Protein AF-A0A6G4MKU7-F1 (afdb_monomer)

Solvent-accessible surface area (backbone atoms only — not comparable to full-atom values): 8046 Å² total; per-residue (Å²): 135,64,66,89,31,25,26,94,91,42,68,60,29,48,22,78,92,29,46,67,59,50,48,53,51,50,34,58,78,44,75,43,30,14,76,50,74,70,42,72,52,82,52,69,36,83,38,55,42,89,87,77,28,29,32,65,55,55,26,27,53,58,57,49,50,40,50,54,52,47,52,56,58,47,58,76,80,42,58,77,88,47,44,25,64,50,38,48,40,32,73,75,63,76,32,63,72,60,41,51,53,52,47,51,53,44,23,58,69,43,76,71,66,63,57,69,73,59,46,56,48,35,47,53,33,47,23,54,57,58,65,56,64,48,85,77,67,74,46,40,24,55,76,135

Sequence (144 aa):
MFEPYAQKRNPAKLAQRSASDYRKMMIAEQDGRDFITGSPLTDPVIDHDHRTGHCRLILNRVTNAIEGDFNLILSRVAYREDFTPLLWEVYFGFHDTLYDELYNAALERRNGYLKEHHFRFILKQFAVYYAVRFDHLNHLEYYR

Structure (mmCIF, N/CA/C/O backbone):
data_AF-A0A6G4MKU7-F1
#
_entry.id   AF-A0A6G4MKU7-F1
#
loop_
_atom_site.group_PDB
_atom_site.id
_atom_site.type_symbol
_atom_site.label_atom_id
_atom_site.label_alt_id
_atom_site.label_comp_id
_atom_site.label_asym_id
_atom_site.label_entity_id
_atom_site.label_seq_id
_atom_site.pdbx_PDB_ins_code
_atom_site.Cartn_x
_atom_site.Cartn_y
_atom_site.Cartn_z
_atom_site.occupancy
_atom_site.B_iso_or_equiv
_atom_site.auth_seq_id
_atom_site.auth_comp_id
_atom_site.auth_asym_id
_atom_site.auth_atom_id
_atom_site.pdbx_PDB_model_num
ATOM 1 N N . MET A 1 1 ? 11.279 -13.416 -15.140 1.00 77.44 1 MET A N 1
ATOM 2 C CA . MET A 1 1 ? 10.195 -12.438 -15.402 1.00 77.44 1 MET A CA 1
ATOM 3 C C . MET A 1 1 ? 10.726 -11.009 -15.491 1.00 77.44 1 MET A C 1
ATOM 5 O O . MET A 1 1 ? 10.439 -10.347 -16.477 1.00 77.44 1 MET A O 1
ATOM 9 N N . PHE A 1 2 ? 11.507 -10.524 -14.516 1.00 88.75 2 PHE A N 1
ATOM 10 C CA . PHE A 1 2 ? 11.862 -9.096 -14.447 1.00 88.75 2 PHE A CA 1
ATOM 11 C C . PHE A 1 2 ? 13.132 -8.673 -15.205 1.00 88.75 2 PHE A C 1
ATOM 13 O O . PHE A 1 2 ? 13.318 -7.486 -15.460 1.00 88.75 2 PHE A O 1
ATOM 20 N N . GLU A 1 3 ? 13.977 -9.624 -15.613 1.00 89.44 3 GLU A N 1
ATOM 21 C CA . GLU A 1 3 ? 15.240 -9.381 -16.334 1.00 89.44 3 GLU A CA 1
ATOM 22 C C . GLU A 1 3 ? 15.140 -8.383 -17.507 1.00 89.44 3 GLU A C 1
ATOM 24 O O . GLU A 1 3 ? 16.025 -7.531 -17.615 1.00 89.44 3 GLU A O 1
ATOM 29 N N . PRO A 1 4 ? 14.080 -8.384 -18.350 1.00 92.94 4 PRO A N 1
ATOM 30 C CA . PRO A 1 4 ? 13.968 -7.426 -19.454 1.00 92.94 4 PRO A CA 1
ATOM 31 C C . PRO A 1 4 ? 13.891 -5.956 -19.008 1.00 92.94 4 PRO A C 1
ATOM 33 O O . PRO A 1 4 ? 14.216 -5.053 -19.781 1.00 92.94 4 PRO A O 1
ATOM 36 N N . TYR A 1 5 ? 13.468 -5.702 -17.767 1.00 94.06 5 TYR A N 1
ATOM 37 C CA . TYR A 1 5 ? 13.314 -4.358 -17.206 1.00 94.06 5 TYR A CA 1
ATOM 38 C C . TYR A 1 5 ? 14.544 -3.900 -16.412 1.00 94.06 5 TYR A C 1
ATOM 40 O O . TYR A 1 5 ? 14.631 -2.731 -16.025 1.00 94.06 5 TYR A O 1
ATOM 48 N N . ALA A 1 6 ? 15.497 -4.799 -16.177 1.00 93.44 6 ALA A N 1
ATOM 49 C CA . ALA A 1 6 ? 16.663 -4.528 -15.360 1.00 93.44 6 ALA A CA 1
ATOM 50 C C . ALA A 1 6 ? 17.712 -3.657 -16.074 1.00 93.44 6 ALA A C 1
ATOM 52 O O . ALA A 1 6 ? 17.741 -3.503 -17.302 1.00 93.44 6 ALA A O 1
ATOM 53 N N . GLN A 1 7 ? 18.625 -3.078 -15.298 1.00 92.88 7 GLN A N 1
ATOM 54 C CA . GLN A 1 7 ? 19.790 -2.389 -15.839 1.00 92.88 7 GLN A CA 1
ATOM 55 C C . GLN A 1 7 ? 20.791 -3.396 -16.409 1.00 92.88 7 GLN A C 1
ATOM 57 O O . GLN A 1 7 ? 21.141 -4.379 -15.767 1.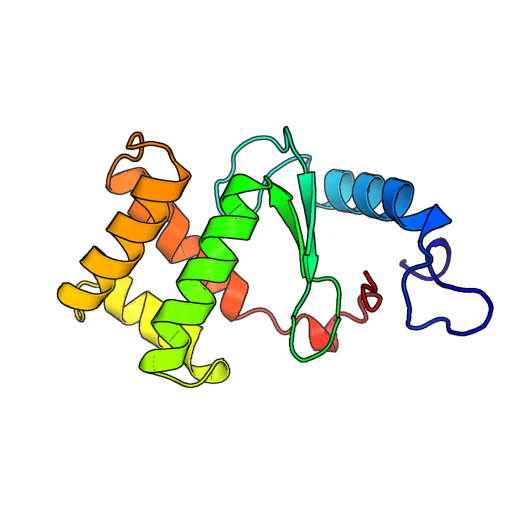00 92.88 7 GLN A O 1
ATOM 62 N N . LYS A 1 8 ? 21.374 -3.088 -17.576 1.00 89.81 8 LYS A N 1
ATOM 63 C CA . LYS A 1 8 ? 22.411 -3.940 -18.190 1.00 89.81 8 LYS A CA 1
ATOM 64 C C . LYS A 1 8 ? 23.628 -4.172 -17.285 1.00 89.81 8 LYS A C 1
ATOM 66 O O . LYS A 1 8 ? 24.242 -5.225 -17.353 1.00 89.81 8 LYS A O 1
ATOM 71 N N . ARG A 1 9 ? 24.012 -3.162 -16.494 1.00 91.69 9 ARG A N 1
ATOM 72 C CA . ARG A 1 9 ? 25.198 -3.204 -15.617 1.00 91.69 9 ARG A CA 1
ATOM 73 C C . ARG A 1 9 ? 24.903 -3.769 -14.228 1.00 91.69 9 ARG A C 1
ATOM 75 O O . ARG A 1 9 ? 25.832 -4.188 -13.553 1.00 91.69 9 ARG A O 1
ATOM 82 N N . ASN A 1 10 ? 23.643 -3.740 -13.801 1.00 90.75 10 ASN A N 1
ATOM 83 C CA . ASN A 1 10 ? 23.208 -4.287 -12.523 1.00 90.75 10 ASN A CA 1
ATOM 84 C C . ASN A 1 10 ? 21.820 -4.932 -12.696 1.00 90.75 10 ASN A C 1
ATOM 86 O O . ASN A 1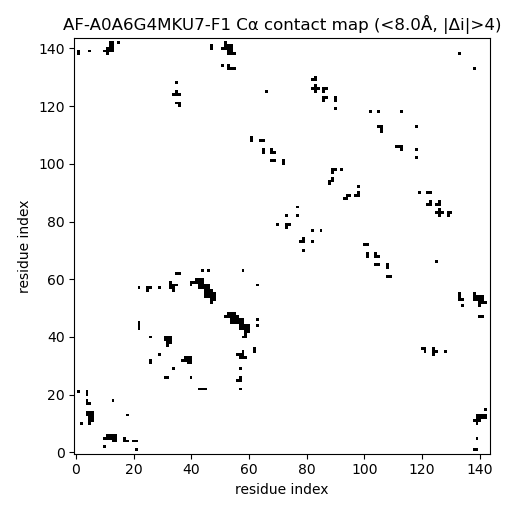 10 ? 20.808 -4.235 -12.585 1.00 90.75 10 ASN A O 1
ATOM 90 N N . PRO A 1 11 ? 21.771 -6.247 -12.969 1.00 90.44 11 PRO A N 1
ATOM 91 C CA . PRO A 1 11 ? 20.524 -6.973 -13.204 1.00 90.44 11 PRO A CA 1
ATOM 92 C C . PRO A 1 11 ? 19.553 -6.996 -12.015 1.00 90.44 11 PRO A C 1
ATOM 94 O O . PRO A 1 11 ? 18.387 -7.316 -12.211 1.00 90.44 11 PRO A O 1
ATOM 97 N N . ALA A 1 12 ? 19.999 -6.640 -10.805 1.00 89.56 12 ALA A N 1
ATOM 98 C CA . ALA A 1 12 ? 19.120 -6.520 -9.643 1.00 89.56 12 ALA A CA 1
ATOM 99 C C . ALA A 1 12 ? 18.304 -5.216 -9.647 1.00 89.56 12 ALA A C 1
ATOM 101 O O . ALA A 1 12 ? 17.302 -5.121 -8.949 1.00 89.56 12 ALA A O 1
ATOM 102 N N . LYS A 1 13 ? 18.701 -4.201 -10.427 1.00 92.31 13 LYS A N 1
ATOM 103 C CA . LYS A 1 13 ? 18.096 -2.860 -10.390 1.00 92.31 13 LYS A CA 1
ATOM 104 C C . LYS A 1 13 ? 17.160 -2.603 -11.554 1.00 92.31 13 LYS A C 1
ATOM 106 O O . LYS A 1 13 ? 17.491 -2.906 -12.701 1.00 92.31 13 LYS A O 1
ATOM 111 N N . LEU A 1 14 ? 16.047 -1.924 -11.285 1.00 93.69 14 LEU A N 1
ATOM 112 C CA . LEU A 1 14 ? 15.145 -1.424 -12.315 1.00 93.69 14 LEU A CA 1
ATOM 113 C C . LEU A 1 14 ? 15.840 -0.337 -13.143 1.00 93.69 14 LEU A C 1
ATOM 115 O O . LEU A 1 14 ? 16.422 0.621 -12.621 1.00 93.69 14 LEU A O 1
ATOM 119 N N . ALA A 1 15 ? 15.788 -0.469 -14.466 1.00 93.25 15 ALA A N 1
ATOM 120 C CA . ALA A 1 15 ? 16.246 0.590 -15.350 1.00 93.25 15 ALA A CA 1
ATOM 121 C C . ALA A 1 15 ? 15.190 1.698 -15.420 1.00 93.25 15 ALA A C 1
ATOM 123 O O . ALA A 1 15 ? 14.038 1.434 -15.754 1.00 93.25 15 ALA A O 1
ATOM 124 N N . GLN A 1 16 ? 15.590 2.953 -15.198 1.00 91.06 16 GLN A N 1
ATOM 125 C CA . GLN A 1 16 ? 14.682 4.109 -15.232 1.00 91.06 16 GLN A CA 1
ATOM 126 C C . GLN A 1 16 ? 13.867 4.178 -16.535 1.00 91.06 16 GLN A C 1
ATOM 128 O O . GLN A 1 16 ? 12.654 4.365 -16.510 1.00 91.06 16 GLN A O 1
ATOM 133 N N . ARG A 1 17 ? 14.521 3.936 -17.680 1.00 92.56 17 ARG A N 1
ATOM 134 C CA . ARG A 1 17 ? 13.866 3.883 -19.000 1.00 92.56 17 ARG A CA 1
ATOM 135 C C . ARG A 1 17 ? 12.820 2.768 -19.132 1.00 92.56 17 ARG A C 1
ATOM 137 O O . ARG A 1 17 ? 11.923 2.885 -19.954 1.00 92.56 17 ARG A O 1
ATOM 144 N N . SER A 1 18 ? 12.943 1.710 -18.334 1.00 94.62 18 SER A N 1
ATOM 145 C CA . SER A 1 18 ? 12.058 0.544 -18.341 1.00 94.62 18 SER A CA 1
ATOM 146 C C . SER A 1 18 ? 10.976 0.623 -17.260 1.00 94.62 18 SER A C 1
ATOM 148 O O . SER A 1 18 ? 10.094 -0.229 -17.238 1.00 94.62 18 SER A O 1
ATOM 150 N N . ALA A 1 19 ? 10.995 1.634 -16.380 1.00 93.38 19 ALA A N 1
ATOM 151 C CA . ALA A 1 19 ? 10.049 1.744 -15.268 1.00 93.38 19 ALA A CA 1
ATOM 152 C C . ALA A 1 19 ? 8.587 1.829 -15.735 1.00 93.38 19 ALA A C 1
ATOM 154 O O . ALA A 1 19 ? 7.696 1.254 -15.113 1.00 93.38 19 ALA A O 1
ATOM 155 N N . SER A 1 20 ? 8.335 2.500 -16.863 1.00 95.00 20 SER A N 1
ATOM 156 C CA . SER A 1 20 ? 6.990 2.574 -17.444 1.00 95.00 20 SER A CA 1
ATOM 157 C C . SER A 1 20 ? 6.479 1.200 -17.884 1.00 95.00 20 SER A C 1
ATOM 159 O O . SER A 1 20 ? 5.343 0.843 -17.575 1.00 95.00 20 SER A O 1
ATOM 161 N N . ASP A 1 21 ? 7.322 0.411 -18.552 1.00 95.81 21 ASP A N 1
ATOM 162 C CA . ASP A 1 21 ? 6.941 -0.907 -19.065 1.00 95.81 21 ASP A CA 1
ATOM 163 C C . ASP A 1 21 ? 6.886 -1.963 -17.957 1.00 95.81 21 ASP A C 1
ATOM 165 O O . ASP A 1 21 ? 5.979 -2.793 -17.959 1.00 95.81 21 ASP A O 1
ATOM 169 N N . TYR A 1 22 ? 7.773 -1.876 -16.960 1.00 95.44 22 TYR A N 1
ATOM 170 C CA . TYR A 1 22 ? 7.691 -2.674 -15.734 1.00 95.44 22 TYR A CA 1
ATOM 171 C C . TYR A 1 22 ? 6.349 -2.456 -15.032 1.00 95.44 22 TYR A C 1
ATOM 173 O O . TYR A 1 22 ? 5.646 -3.413 -14.716 1.00 95.44 22 TYR A O 1
ATOM 181 N N . ARG A 1 23 ? 5.942 -1.190 -14.859 1.00 95.94 23 ARG A N 1
ATOM 182 C CA . ARG A 1 23 ? 4.644 -0.853 -14.266 1.00 95.94 23 ARG A CA 1
ATOM 183 C C . ARG A 1 23 ? 3.482 -1.408 -15.087 1.00 95.94 23 ARG A C 1
ATOM 185 O O . ARG A 1 23 ? 2.562 -1.951 -14.496 1.00 95.94 23 ARG A O 1
ATOM 192 N N . LYS A 1 24 ? 3.503 -1.300 -16.420 1.00 96.44 24 LYS A N 1
ATOM 193 C CA . LYS A 1 24 ? 2.441 -1.869 -17.275 1.00 96.44 24 LYS A CA 1
ATOM 194 C C . LYS A 1 24 ? 2.320 -3.384 -17.115 1.00 96.44 24 LYS A C 1
ATOM 196 O O . LYS A 1 24 ? 1.205 -3.883 -17.026 1.00 96.44 24 LYS A O 1
ATOM 201 N N . MET A 1 25 ? 3.448 -4.091 -17.063 1.00 95.62 25 MET A N 1
ATOM 202 C CA . MET A 1 25 ? 3.466 -5.536 -16.836 1.00 95.62 25 MET A CA 1
ATOM 203 C C . MET A 1 25 ? 2.878 -5.883 -15.465 1.00 95.62 25 MET A C 1
ATOM 205 O O . MET A 1 25 ? 1.933 -6.657 -15.397 1.00 95.62 25 MET A O 1
ATOM 209 N N . MET A 1 26 ? 3.330 -5.226 -14.393 1.00 95.38 26 MET A N 1
ATOM 210 C CA . MET A 1 26 ? 2.803 -5.486 -13.049 1.00 95.38 26 MET A CA 1
ATOM 211 C C . MET A 1 26 ? 1.314 -5.117 -12.906 1.00 95.38 26 MET A C 1
ATOM 213 O O . MET A 1 26 ? 0.582 -5.797 -12.197 1.00 95.38 26 MET A O 1
ATOM 217 N N . ILE A 1 27 ? 0.836 -4.070 -13.596 1.00 96.75 27 ILE A N 1
ATOM 218 C CA . ILE A 1 27 ? -0.601 -3.744 -13.675 1.00 96.75 27 ILE A CA 1
ATOM 219 C C . ILE A 1 27 ? -1.383 -4.914 -14.278 1.00 96.75 27 ILE A C 1
ATOM 221 O O . ILE A 1 27 ? -2.456 -5.234 -13.774 1.00 96.75 27 ILE A O 1
ATOM 225 N N . ALA A 1 28 ? -0.865 -5.543 -15.337 1.00 95.94 28 ALA A N 1
ATOM 226 C CA . ALA A 1 28 ? -1.513 -6.689 -15.968 1.00 95.94 28 ALA A CA 1
ATOM 227 C C . ALA A 1 28 ? -1.536 -7.914 -15.037 1.00 95.94 28 ALA A C 1
ATOM 229 O O . ALA A 1 28 ? -2.586 -8.532 -14.889 1.00 95.94 28 ALA A O 1
ATOM 230 N N . GLU A 1 29 ? -0.430 -8.206 -14.345 1.00 93.75 29 GLU A N 1
ATOM 231 C CA . GLU A 1 29 ? -0.358 -9.284 -13.340 1.00 93.75 29 GLU A CA 1
ATOM 232 C C . GLU A 1 29 ? -1.321 -9.059 -12.158 1.00 93.75 29 GLU A C 1
ATOM 234 O O . GLU A 1 29 ? -1.807 -10.009 -11.550 1.00 93.75 29 GLU A O 1
ATOM 239 N N . GLN A 1 30 ? -1.644 -7.800 -11.844 1.00 94.94 30 GLN A N 1
ATOM 240 C CA . GLN A 1 30 ? -2.609 -7.419 -10.807 1.00 94.94 30 GLN A CA 1
ATOM 241 C C . GLN A 1 30 ? -4.054 -7.261 -11.317 1.00 94.94 30 GLN A C 1
ATOM 243 O O . GLN A 1 30 ? -4.882 -6.667 -10.621 1.00 94.94 30 GLN A O 1
ATOM 248 N N . ASP A 1 31 ? -4.369 -7.722 -12.533 1.00 97.38 31 ASP A N 1
ATOM 249 C CA . ASP A 1 31 ? -5.696 -7.570 -13.157 1.00 97.38 31 ASP A CA 1
ATOM 250 C C . ASP A 1 31 ? -6.190 -6.104 -13.181 1.00 97.38 31 ASP A C 1
ATOM 252 O O . ASP A 1 31 ? -7.368 -5.790 -13.021 1.00 97.38 31 ASP A O 1
ATOM 256 N N . GLY A 1 32 ? -5.262 -5.151 -13.306 1.00 97.56 32 GLY A N 1
ATOM 257 C CA . GLY A 1 32 ? -5.576 -3.725 -13.308 1.00 97.56 32 GLY A CA 1
ATOM 258 C C . GLY A 1 32 ? -6.117 -3.178 -11.983 1.00 97.56 32 GLY A C 1
ATOM 259 O O . GLY A 1 32 ? -6.695 -2.087 -11.981 1.00 97.56 32 GLY A O 1
ATOM 260 N N . ARG A 1 33 ? -5.952 -3.894 -10.862 1.00 98.06 33 ARG A N 1
ATOM 261 C CA . ARG A 1 33 ? -6.506 -3.523 -9.551 1.00 98.06 33 ARG A CA 1
ATOM 262 C C . ARG A 1 33 ? -5.435 -3.182 -8.524 1.00 98.06 33 ARG A C 1
ATOM 264 O O . ARG A 1 33 ? -4.348 -3.756 -8.473 1.00 98.06 33 ARG A O 1
ATOM 271 N N . ASP A 1 34 ? -5.778 -2.224 -7.676 1.00 98.00 34 ASP A N 1
ATOM 272 C CA . ASP A 1 34 ? -5.020 -1.856 -6.492 1.00 98.00 34 ASP A CA 1
ATOM 273 C C . ASP A 1 34 ? -5.264 -2.911 -5.409 1.00 98.00 34 ASP A C 1
ATOM 275 O O . ASP A 1 34 ? -6.397 -3.106 -4.969 1.00 98.00 34 ASP A O 1
ATOM 279 N N . PHE A 1 35 ? -4.203 -3.598 -4.984 1.00 96.06 35 PHE A N 1
ATOM 280 C CA . PHE A 1 35 ? -4.296 -4.726 -4.054 1.00 96.06 35 PHE A CA 1
ATOM 281 C C . PHE A 1 35 ? -4.946 -4.360 -2.709 1.00 96.06 35 PHE A C 1
ATOM 283 O O . PHE A 1 35 ? -5.715 -5.141 -2.152 1.00 96.06 35 PHE A O 1
ATOM 290 N N . ILE A 1 36 ? -4.674 -3.157 -2.197 1.00 98.00 36 ILE A N 1
ATOM 291 C CA . ILE A 1 36 ? -5.143 -2.721 -0.878 1.00 98.00 36 ILE A CA 1
ATOM 292 C C . ILE A 1 36 ? -6.624 -2.349 -0.906 1.00 98.00 36 ILE A C 1
ATOM 294 O O . ILE A 1 36 ? -7.351 -2.562 0.061 1.00 98.00 36 ILE A O 1
ATOM 298 N N . THR A 1 37 ? -7.084 -1.757 -2.005 1.00 96.81 37 THR A N 1
ATOM 299 C CA . THR A 1 37 ? -8.437 -1.187 -2.092 1.00 96.81 37 THR A CA 1
ATOM 300 C C . THR A 1 37 ? -9.398 -2.019 -2.939 1.00 96.81 37 THR A C 1
ATOM 302 O O . THR A 1 37 ? -10.604 -1.819 -2.842 1.00 96.81 37 THR A O 1
ATOM 305 N N . GLY A 1 38 ? -8.894 -2.933 -3.774 1.00 96.12 38 GLY A N 1
ATOM 306 C CA . GLY A 1 38 ? -9.664 -3.707 -4.760 1.00 96.12 38 GLY A CA 1
ATOM 307 C C . GLY A 1 38 ? -10.172 -2.890 -5.960 1.00 96.12 38 GLY A C 1
ATOM 308 O O . GLY A 1 38 ? -10.724 -3.452 -6.915 1.00 96.12 38 GLY A O 1
ATOM 309 N N . SER A 1 39 ? -9.987 -1.570 -5.922 1.00 96.12 39 SER A N 1
ATOM 310 C CA . SER A 1 39 ? -10.410 -0.624 -6.953 1.00 96.12 39 SER A CA 1
ATOM 311 C C . SER A 1 39 ? -9.498 -0.676 -8.182 1.00 96.12 39 SER A C 1
ATOM 313 O O . SER A 1 39 ? -8.347 -1.098 -8.072 1.00 96.12 39 SER A O 1
ATOM 315 N N . PRO A 1 40 ? -9.959 -0.196 -9.350 1.00 98.19 40 PRO A N 1
ATOM 316 C CA . PRO A 1 40 ? -9.098 -0.036 -10.517 1.00 98.19 40 PRO A CA 1
ATOM 317 C C . PRO A 1 40 ? -7.875 0.855 -10.241 1.00 98.19 40 PRO A C 1
ATOM 319 O O . PRO A 1 40 ? -7.954 1.840 -9.498 1.00 98.19 40 PRO A O 1
ATOM 322 N N . LEU A 1 41 ? -6.750 0.535 -10.876 1.00 98.19 41 LEU A N 1
ATOM 323 C CA . LEU A 1 41 ? -5.562 1.385 -10.914 1.00 98.19 41 LEU A CA 1
ATOM 324 C C . LEU A 1 41 ? -5.783 2.531 -11.909 1.00 98.19 41 LEU A C 1
ATOM 326 O O . LEU A 1 41 ? -5.809 2.314 -13.118 1.00 98.19 41 LEU A O 1
ATOM 330 N N . THR A 1 42 ? -5.939 3.755 -11.405 1.00 96.94 42 THR A N 1
ATOM 331 C CA . THR A 1 42 ? -6.174 4.967 -12.213 1.00 96.94 42 THR A CA 1
ATOM 332 C C . THR A 1 42 ? -4.982 5.919 -12.207 1.00 96.94 42 THR A C 1
ATOM 334 O O . THR A 1 42 ? -4.703 6.556 -13.219 1.00 96.94 42 THR A O 1
ATOM 337 N N . ASP A 1 43 ? -4.238 5.975 -11.101 1.00 97.00 43 ASP A N 1
ATOM 338 C CA . ASP A 1 43 ? -3.006 6.758 -10.964 1.00 97.00 43 ASP A CA 1
ATOM 339 C C . ASP A 1 43 ? -1.886 5.891 -10.355 1.00 97.00 43 ASP A C 1
ATOM 341 O O . ASP A 1 43 ? -1.505 6.073 -9.191 1.00 97.00 43 ASP A O 1
ATOM 345 N N . PRO A 1 44 ? -1.404 4.883 -11.108 1.00 97.38 44 PRO A N 1
ATOM 346 C CA . PRO A 1 44 ? -0.523 3.845 -10.591 1.00 97.38 44 PRO A CA 1
ATOM 347 C C . PRO A 1 44 ? 0.924 4.311 -10.389 1.00 97.38 44 PRO A C 1
ATOM 349 O O . PRO A 1 44 ? 1.576 4.861 -11.291 1.00 97.38 44 PRO A O 1
ATOM 352 N N . VAL A 1 45 ? 1.477 3.971 -9.229 1.00 97.06 45 VAL A N 1
ATOM 353 C CA . VAL A 1 45 ? 2.886 4.151 -8.871 1.00 97.06 45 VAL A CA 1
ATOM 354 C C . VAL A 1 45 ? 3.524 2.811 -8.513 1.00 97.06 45 VAL A C 1
ATOM 356 O O . VAL A 1 45 ? 2.843 1.890 -8.069 1.00 97.06 45 VAL A O 1
ATOM 359 N N . ILE A 1 46 ? 4.834 2.704 -8.742 1.00 96.56 46 ILE A N 1
ATOM 360 C CA . ILE A 1 46 ? 5.619 1.557 -8.281 1.00 96.56 46 ILE A CA 1
ATOM 361 C C . ILE A 1 46 ? 5.898 1.779 -6.801 1.00 96.56 46 ILE A C 1
ATOM 363 O O . ILE A 1 46 ? 6.638 2.696 -6.431 1.00 96.56 46 ILE A O 1
ATOM 367 N N . ASP A 1 47 ? 5.272 0.956 -5.978 1.00 95.81 47 ASP A N 1
ATOM 368 C CA . ASP A 1 47 ? 5.563 0.893 -4.562 1.00 95.81 47 ASP A CA 1
ATOM 369 C C . ASP A 1 47 ? 6.872 0.113 -4.335 1.00 95.81 47 ASP A C 1
ATOM 371 O O . ASP A 1 47 ? 7.186 -0.821 -5.077 1.00 95.81 47 ASP A O 1
ATOM 375 N N . HIS A 1 48 ? 7.663 0.502 -3.336 1.00 93.06 48 HIS A N 1
ATOM 376 C CA . HIS A 1 48 ? 8.943 -0.138 -3.022 1.00 93.06 48 HIS A CA 1
ATOM 377 C C . HIS A 1 48 ? 9.259 -0.053 -1.530 1.00 93.06 48 HIS A C 1
ATOM 379 O O . HIS A 1 48 ? 8.855 0.881 -0.845 1.00 93.06 48 HIS A O 1
ATOM 385 N N . ASP A 1 49 ? 9.996 -1.038 -1.030 1.00 88.06 49 ASP A N 1
ATOM 386 C CA . ASP A 1 49 ? 10.479 -1.051 0.345 1.00 88.06 49 ASP A CA 1
ATOM 387 C C . ASP A 1 49 ? 11.612 -0.020 0.503 1.00 88.06 49 ASP A C 1
ATOM 389 O O . ASP A 1 49 ? 12.612 -0.068 -0.211 1.00 88.06 49 ASP A O 1
ATOM 393 N N . HIS A 1 50 ? 11.478 0.921 1.440 1.00 82.56 50 HIS A N 1
ATOM 394 C CA . HIS A 1 50 ? 12.482 1.969 1.666 1.00 82.56 50 HIS A CA 1
ATOM 395 C C . HIS A 1 50 ? 13.773 1.466 2.337 1.00 82.56 50 HIS A C 1
ATOM 397 O O . HIS A 1 50 ? 14.793 2.151 2.282 1.00 82.56 50 HIS A O 1
ATOM 403 N N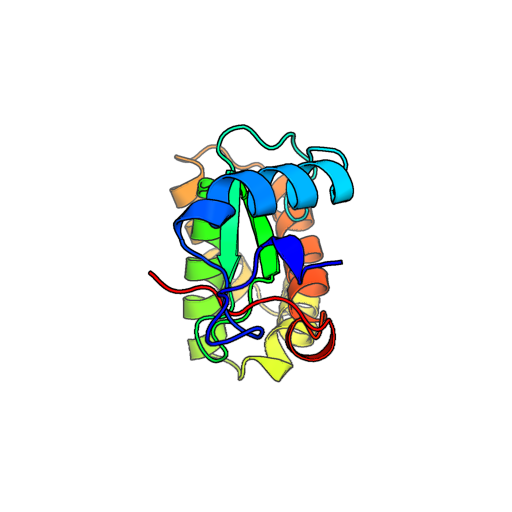 . ARG A 1 51 ? 13.753 0.290 2.977 1.00 81.75 51 ARG A N 1
ATOM 404 C CA . ARG A 1 51 ? 14.922 -0.338 3.607 1.00 81.75 51 ARG A CA 1
ATOM 405 C C . ARG A 1 51 ? 15.727 -1.149 2.600 1.00 81.75 51 ARG A C 1
ATOM 407 O O . ARG A 1 51 ? 16.950 -1.069 2.601 1.00 81.75 51 ARG A O 1
ATOM 414 N N . THR A 1 52 ? 15.058 -1.951 1.773 1.00 84.25 52 THR A N 1
ATOM 415 C CA . THR A 1 52 ? 15.735 -2.860 0.828 1.00 84.25 52 THR A CA 1
ATOM 416 C C . THR A 1 52 ? 15.788 -2.320 -0.598 1.00 84.25 52 THR A C 1
ATOM 418 O O . THR A 1 52 ? 16.480 -2.888 -1.436 1.00 84.25 52 THR A O 1
ATOM 421 N N . GLY A 1 53 ? 15.024 -1.274 -0.908 1.00 88.00 53 GLY A N 1
ATOM 422 C CA . GLY A 1 53 ? 14.858 -0.740 -2.256 1.00 88.00 53 GLY A CA 1
ATOM 423 C C . GLY A 1 53 ? 14.004 -1.615 -3.173 1.00 88.00 53 GLY A C 1
ATOM 424 O O . GLY A 1 53 ? 13.716 -1.193 -4.285 1.00 88.00 53 GLY A O 1
ATOM 425 N N . HIS A 1 54 ? 13.583 -2.816 -2.769 1.00 91.12 54 HIS A N 1
ATOM 426 C CA . HIS A 1 54 ? 12.900 -3.748 -3.668 1.00 91.12 54 HIS A CA 1
ATOM 427 C C . HIS A 1 54 ? 11.509 -3.233 -4.048 1.00 91.12 54 HIS A C 1
ATOM 429 O O . HIS A 1 54 ? 10.727 -2.833 -3.183 1.00 91.12 54 HIS A O 1
ATOM 435 N N . CYS A 1 55 ? 11.188 -3.264 -5.346 1.00 93.50 55 CYS A N 1
ATOM 436 C CA . CYS A 1 55 ? 9.831 -3.027 -5.828 1.00 93.50 55 CYS A CA 1
ATOM 437 C C . CYS A 1 55 ? 8.878 -4.016 -5.149 1.00 93.50 55 CYS A C 1
ATOM 439 O O . CYS A 1 55 ? 9.197 -5.192 -4.993 1.00 93.50 55 CYS A O 1
ATOM 441 N N . ARG A 1 56 ? 7.687 -3.555 -4.785 1.00 94.44 56 ARG A N 1
ATOM 442 C CA . ARG A 1 56 ? 6.626 -4.366 -4.187 1.00 94.44 56 ARG A CA 1
ATOM 443 C C . ARG A 1 56 ? 5.509 -4.529 -5.218 1.00 94.44 56 ARG A C 1
ATOM 445 O O . ARG A 1 56 ? 5.678 -5.268 -6.184 1.00 94.44 56 ARG A O 1
ATOM 452 N N . LEU A 1 57 ? 4.403 -3.816 -5.044 1.00 95.50 57 LEU A N 1
ATOM 453 C CA . LEU A 1 57 ? 3.234 -3.857 -5.923 1.00 95.50 57 LEU A CA 1
ATOM 454 C C . LEU A 1 57 ? 3.095 -2.563 -6.734 1.00 95.50 57 LEU A C 1
ATOM 456 O O . LEU A 1 57 ? 3.828 -1.591 -6.546 1.00 95.50 57 LEU A O 1
ATOM 460 N N . ILE A 1 58 ? 2.114 -2.533 -7.630 1.00 97.19 58 ILE A N 1
ATOM 461 C CA . ILE A 1 58 ? 1.586 -1.288 -8.181 1.00 97.19 58 ILE A CA 1
ATOM 462 C C . ILE A 1 58 ? 0.378 -0.870 -7.356 1.00 97.19 58 ILE A C 1
ATOM 464 O O . ILE A 1 58 ? -0.615 -1.593 -7.273 1.00 97.19 58 ILE A O 1
ATOM 468 N N . LEU A 1 59 ? 0.454 0.316 -6.766 1.00 98.06 59 LEU A N 1
ATOM 469 C CA . LEU A 1 59 ? -0.621 0.899 -5.970 1.00 98.06 59 LEU A CA 1
ATOM 470 C C . LEU A 1 59 ? -1.087 2.197 -6.626 1.00 98.06 59 LEU A C 1
ATOM 472 O O . LEU A 1 59 ? -0.314 2.870 -7.312 1.00 98.06 59 LEU A O 1
ATOM 476 N N . ASN A 1 60 ? -2.337 2.595 -6.400 1.00 98.25 60 ASN A N 1
ATOM 477 C CA . ASN A 1 60 ? -2.731 3.969 -6.687 1.00 98.25 60 ASN A CA 1
ATOM 478 C C . ASN A 1 60 ? -1.921 4.918 -5.797 1.00 98.25 60 ASN A C 1
ATOM 480 O O . ASN A 1 60 ? -1.668 4.619 -4.629 1.00 98.25 60 ASN A O 1
ATOM 484 N N . ARG A 1 61 ? -1.556 6.095 -6.313 1.00 98.00 61 ARG A N 1
ATOM 485 C CA . ARG A 1 61 ? -0.746 7.084 -5.582 1.00 98.00 61 ARG A CA 1
ATOM 486 C C . ARG A 1 61 ? -1.290 7.402 -4.187 1.00 98.00 61 ARG A C 1
ATOM 488 O O . ARG A 1 61 ? -0.515 7.495 -3.241 1.00 98.00 61 ARG A O 1
ATOM 495 N N . VAL A 1 62 ? -2.611 7.529 -4.055 1.00 97.88 62 VAL A N 1
ATOM 496 C CA . VAL A 1 62 ? -3.279 7.753 -2.760 1.00 97.88 62 VAL A CA 1
ATOM 497 C C . VAL A 1 62 ? -3.065 6.570 -1.815 1.00 97.88 62 VAL A C 1
ATOM 499 O O . VAL A 1 62 ? -2.688 6.772 -0.669 1.00 97.88 62 VAL A O 1
ATOM 502 N N . THR A 1 63 ? -3.251 5.339 -2.292 1.00 98.25 63 THR A N 1
ATOM 503 C CA . THR A 1 63 ? -3.006 4.121 -1.507 1.00 98.25 63 THR A CA 1
ATOM 504 C C . THR A 1 63 ? -1.545 4.021 -1.065 1.00 98.25 63 THR A C 1
ATOM 506 O O . THR A 1 63 ? -1.275 3.720 0.091 1.00 98.25 63 THR A O 1
ATOM 509 N N . ASN A 1 64 ? -0.600 4.327 -1.959 1.00 98.12 64 ASN A N 1
ATOM 510 C CA . ASN A 1 64 ? 0.828 4.347 -1.642 1.00 98.12 64 ASN A CA 1
ATOM 511 C C . ASN A 1 64 ? 1.166 5.397 -0.573 1.00 98.12 64 ASN A C 1
ATOM 513 O O . ASN A 1 64 ? 2.071 5.196 0.226 1.00 98.12 64 ASN A O 1
ATOM 517 N N . ALA A 1 65 ? 0.469 6.536 -0.563 1.00 98.12 65 ALA A N 1
ATOM 518 C CA . ALA A 1 65 ? 0.646 7.538 0.484 1.00 98.12 65 ALA A CA 1
ATOM 519 C C . ALA A 1 65 ? 0.109 7.044 1.837 1.00 98.12 65 ALA A C 1
ATOM 521 O O . ALA A 1 65 ? 0.781 7.226 2.846 1.00 98.12 65 ALA A O 1
ATOM 522 N N . ILE A 1 66 ? -1.045 6.361 1.843 1.00 98.31 66 ILE A N 1
ATOM 523 C CA . ILE A 1 66 ? -1.593 5.718 3.050 1.00 98.31 66 ILE A CA 1
ATOM 524 C C . ILE A 1 66 ? -0.615 4.670 3.597 1.00 98.31 66 ILE A C 1
ATOM 526 O O . ILE A 1 66 ? -0.392 4.635 4.800 1.00 98.31 66 ILE A O 1
ATOM 530 N N . GLU A 1 67 ? 0.001 3.851 2.735 1.00 97.69 67 GLU A N 1
ATOM 531 C CA . GLU A 1 67 ? 1.024 2.880 3.160 1.00 97.69 67 GLU A CA 1
ATOM 532 C C . GLU A 1 67 ? 2.195 3.563 3.870 1.00 97.69 67 GLU A C 1
ATOM 534 O O . GLU A 1 67 ? 2.633 3.088 4.914 1.00 97.69 67 GLU A O 1
ATOM 539 N N . GLY A 1 68 ? 2.658 4.700 3.343 1.00 96.69 68 GLY A N 1
ATOM 540 C CA . GLY A 1 68 ? 3.717 5.490 3.966 1.00 96.69 68 GLY A CA 1
ATOM 541 C C . GLY A 1 68 ? 3.331 6.024 5.348 1.00 96.69 68 GLY A C 1
ATOM 542 O O . GLY A 1 68 ? 4.131 5.932 6.281 1.00 96.69 68 GLY A O 1
ATOM 543 N N . ASP A 1 69 ? 2.107 6.536 5.503 1.00 98.25 69 ASP A N 1
ATOM 544 C CA . ASP A 1 69 ? 1.614 7.015 6.801 1.00 98.25 69 ASP A CA 1
ATOM 545 C C . ASP A 1 69 ? 1.465 5.859 7.797 1.00 98.25 69 ASP A C 1
ATOM 547 O O . ASP A 1 69 ? 1.904 5.967 8.940 1.00 98.25 69 ASP A O 1
ATOM 551 N N . PHE A 1 70 ? 0.910 4.726 7.356 1.00 98.06 70 PHE A N 1
ATOM 552 C CA . PHE A 1 70 ? 0.780 3.519 8.173 1.00 98.06 70 PHE A CA 1
ATOM 553 C C . PHE A 1 70 ? 2.145 3.026 8.635 1.00 98.06 70 PHE A C 1
ATOM 555 O O . PHE A 1 70 ? 2.332 2.761 9.818 1.00 98.06 70 PHE A O 1
ATOM 562 N N . ASN A 1 71 ? 3.119 2.954 7.728 1.00 96.31 71 ASN A N 1
ATOM 563 C CA . ASN A 1 71 ? 4.477 2.552 8.059 1.00 96.31 71 ASN A CA 1
ATOM 564 C C . ASN A 1 71 ? 5.077 3.460 9.143 1.00 96.31 71 ASN A C 1
ATOM 566 O O . ASN A 1 71 ? 5.631 2.961 10.122 1.00 96.31 71 ASN A O 1
ATOM 570 N N . LEU A 1 72 ? 4.908 4.780 9.013 1.00 96.88 72 LEU A N 1
ATOM 571 C CA . LEU A 1 72 ? 5.392 5.749 9.993 1.00 96.88 72 LEU A CA 1
ATOM 572 C C . LEU A 1 72 ? 4.713 5.589 11.359 1.00 96.88 72 LEU A C 1
ATOM 574 O O . LEU A 1 72 ? 5.402 5.613 12.376 1.00 96.88 72 LEU A O 1
ATOM 578 N N . ILE A 1 73 ? 3.387 5.447 11.385 1.00 98.38 73 ILE A N 1
ATOM 579 C CA . ILE A 1 73 ? 2.601 5.290 12.616 1.00 98.38 73 ILE A CA 1
ATOM 580 C C . ILE A 1 73 ? 2.990 3.988 13.324 1.00 98.38 73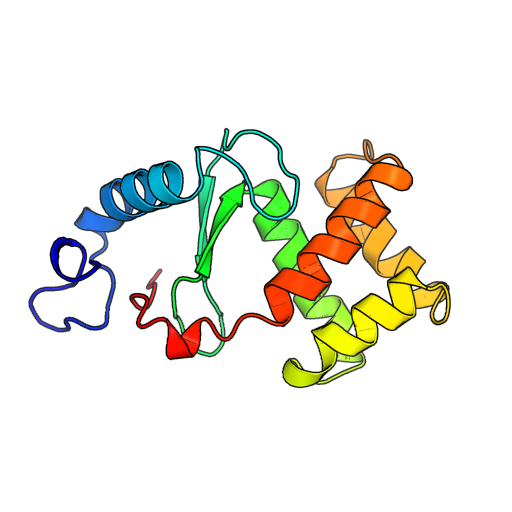 ILE A C 1
ATOM 582 O O . ILE A 1 73 ? 3.378 4.008 14.490 1.00 98.38 73 ILE A O 1
ATOM 586 N N . LEU A 1 74 ? 2.973 2.863 12.607 1.00 97.94 74 LEU A N 1
ATOM 587 C CA . LEU A 1 74 ? 3.279 1.544 13.163 1.00 97.94 74 LEU A CA 1
ATOM 588 C C . LEU A 1 74 ? 4.735 1.444 13.640 1.00 97.94 74 LEU A C 1
ATOM 590 O O . LEU A 1 74 ? 4.997 0.852 14.684 1.00 97.94 74 LEU A O 1
ATOM 594 N N . SER A 1 75 ? 5.679 2.086 12.943 1.00 96.69 75 SER A N 1
ATOM 595 C CA . SER A 1 75 ? 7.098 2.112 13.342 1.00 96.69 75 SER A CA 1
ATOM 596 C C . SER A 1 75 ? 7.347 2.800 14.688 1.00 96.69 75 SER A C 1
ATOM 598 O O . SER A 1 75 ? 8.419 2.639 15.266 1.00 96.69 75 SER A O 1
ATOM 600 N N . ARG A 1 76 ? 6.393 3.592 15.199 1.00 97.50 76 ARG A N 1
ATOM 601 C CA . ARG A 1 76 ? 6.49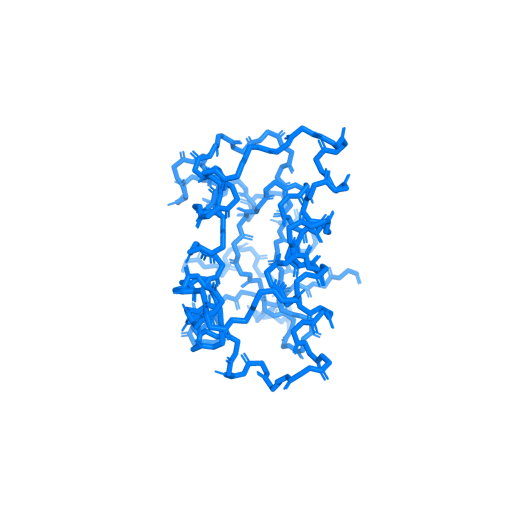4 4.212 16.533 1.00 97.50 76 ARG A CA 1
ATOM 602 C C . ARG A 1 76 ? 6.195 3.229 17.661 1.00 97.50 76 ARG A C 1
ATOM 604 O O . ARG A 1 76 ? 6.566 3.503 18.798 1.00 97.50 76 ARG A O 1
ATOM 611 N N . VAL A 1 77 ? 5.505 2.131 17.358 1.00 96.75 77 VAL A N 1
ATOM 612 C CA . VAL A 1 77 ? 4.961 1.202 18.360 1.00 96.75 77 VAL A CA 1
ATOM 613 C C . VAL A 1 77 ? 5.481 -0.224 18.212 1.00 96.75 77 VAL A C 1
ATOM 615 O O . VAL A 1 77 ? 5.478 -0.966 19.188 1.00 96.75 77 VAL A O 1
ATOM 618 N N . ALA A 1 78 ? 5.944 -0.614 17.024 1.00 96.69 78 ALA A N 1
ATOM 619 C CA . ALA A 1 78 ? 6.403 -1.966 16.743 1.00 96.69 78 ALA A CA 1
ATOM 620 C C . ALA A 1 78 ? 7.506 -1.984 15.677 1.00 96.69 78 ALA A C 1
ATOM 622 O O . ALA A 1 78 ? 7.665 -1.040 14.898 1.00 96.69 78 ALA A O 1
ATOM 623 N N . TYR A 1 79 ? 8.255 -3.085 15.614 1.00 94.25 79 TYR A N 1
ATOM 624 C CA . TYR A 1 79 ? 9.152 -3.348 14.494 1.00 94.25 79 TYR A CA 1
ATOM 625 C C . TYR A 1 79 ? 8.360 -3.801 13.261 1.00 94.25 79 TYR A C 1
ATOM 627 O O . TYR A 1 79 ? 7.228 -4.274 13.352 1.0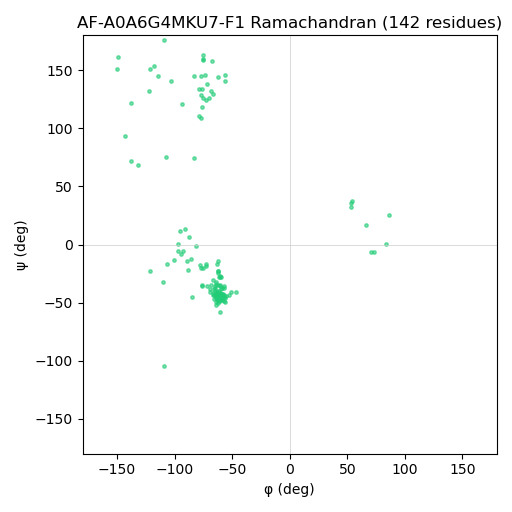0 94.25 79 TYR A O 1
ATOM 635 N N . ARG A 1 80 ? 8.957 -3.656 12.075 1.00 90.50 80 ARG A N 1
ATOM 636 C CA . ARG A 1 80 ? 8.288 -3.907 10.787 1.00 90.50 80 ARG A CA 1
ATOM 637 C C . ARG A 1 80 ? 7.799 -5.351 10.634 1.00 90.50 80 ARG A C 1
ATOM 639 O O . ARG A 1 80 ? 6.774 -5.587 9.990 1.00 90.50 80 ARG A O 1
ATOM 646 N N . GLU A 1 81 ? 8.546 -6.297 11.190 1.00 90.88 81 GLU A N 1
ATOM 647 C CA . GLU A 1 81 ? 8.214 -7.719 11.298 1.00 90.88 81 GLU A CA 1
ATOM 648 C C . GLU A 1 81 ? 6.931 -7.982 12.102 1.00 90.88 81 GLU A C 1
ATOM 650 O O . GLU A 1 81 ? 6.214 -8.936 11.798 1.00 90.88 81 GLU A O 1
ATOM 655 N N . ASP A 1 82 ? 6.583 -7.087 13.027 1.00 96.19 82 ASP A N 1
ATOM 656 C CA . ASP A 1 82 ? 5.423 -7.202 13.912 1.00 96.19 82 ASP A CA 1
ATOM 657 C C . ASP A 1 82 ? 4.196 -6.419 13.405 1.00 96.19 82 ASP A C 1
ATOM 659 O O . ASP A 1 82 ? 3.129 -6.456 14.017 1.00 96.19 82 ASP A O 1
ATOM 663 N N . PHE A 1 83 ? 4.286 -5.736 12.256 1.00 96.75 83 PHE A N 1
ATOM 664 C CA . PHE A 1 83 ? 3.152 -4.967 11.714 1.00 96.75 83 PHE A CA 1
ATOM 665 C C . PHE A 1 83 ? 1.947 -5.849 11.398 1.00 96.75 83 PHE A C 1
ATOM 667 O O . PHE A 1 83 ? 0.811 -5.456 11.643 1.00 96.75 83 PHE A O 1
ATOM 674 N N . THR A 1 84 ? 2.178 -7.041 10.852 1.00 97.44 84 THR A N 1
ATOM 675 C CA . THR A 1 84 ? 1.103 -7.978 10.508 1.00 97.44 84 THR A CA 1
ATOM 676 C C . THR A 1 84 ? 0.281 -8.389 11.733 1.00 97.44 84 THR A C 1
ATOM 678 O O . THR A 1 84 ? -0.933 -8.174 11.701 1.00 97.44 84 THR A O 1
ATOM 681 N N . PRO A 1 85 ? 0.870 -8.972 12.801 1.00 97.75 85 PRO A N 1
ATOM 682 C CA . PRO A 1 85 ? 0.100 -9.317 13.995 1.00 97.75 85 PRO A CA 1
ATOM 683 C C . PRO A 1 85 ? -0.544 -8.085 14.641 1.00 97.75 85 PRO A C 1
ATOM 685 O O . PRO A 1 85 ? -1.732 -8.138 14.951 1.00 97.75 85 PRO A O 1
ATOM 688 N N . LEU A 1 86 ? 0.165 -6.953 14.730 1.00 98.31 86 LEU A N 1
ATOM 689 C CA . LEU A 1 86 ? -0.388 -5.720 15.295 1.00 98.31 86 LEU A CA 1
ATOM 690 C C . LEU A 1 86 ? -1.630 -5.229 14.535 1.00 98.31 86 LEU A C 1
ATOM 692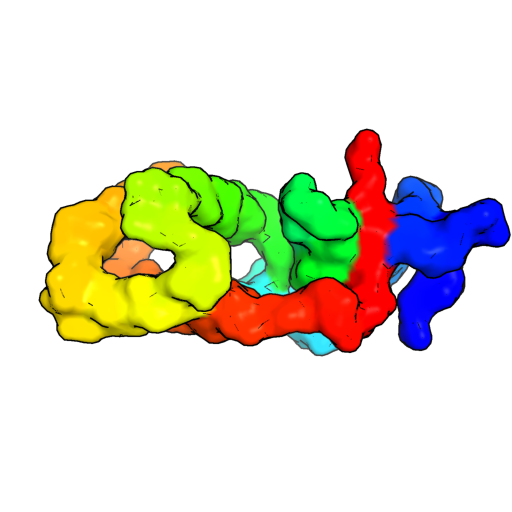 O O . LEU A 1 86 ? -2.644 -4.903 15.145 1.00 98.31 86 LEU A O 1
ATOM 696 N N . LEU A 1 87 ? -1.604 -5.210 13.199 1.00 98.38 87 LEU A N 1
ATOM 697 C CA . LEU A 1 87 ? -2.762 -4.785 12.407 1.00 98.38 87 LEU A CA 1
ATOM 698 C C . LEU A 1 87 ? -3.952 -5.740 12.529 1.00 98.38 87 LEU A C 1
ATOM 700 O O . LEU A 1 87 ? -5.096 -5.287 12.453 1.00 98.38 87 LEU A O 1
ATOM 704 N N . TRP A 1 88 ? -3.717 -7.038 12.741 1.00 98.44 88 TRP A N 1
ATOM 705 C CA . TRP A 1 88 ? -4.796 -7.969 13.072 1.00 98.44 88 TRP A CA 1
ATOM 706 C C . TRP A 1 88 ? -5.395 -7.674 14.444 1.00 98.44 88 TRP A C 1
ATOM 708 O O . TRP A 1 88 ? -6.617 -7.666 14.576 1.00 98.44 88 TRP A O 1
ATOM 718 N N . GLU A 1 89 ? -4.572 -7.369 15.445 1.00 98.31 89 GLU A N 1
ATOM 719 C CA . GLU A 1 89 ? -5.063 -6.968 16.764 1.00 98.31 89 GLU A CA 1
ATOM 720 C C . GLU A 1 89 ? -5.895 -5.675 16.692 1.00 98.31 89 GLU A C 1
ATOM 722 O O . GLU A 1 89 ? -6.990 -5.604 17.253 1.00 98.31 89 GLU A O 1
ATOM 727 N N . VAL A 1 90 ? -5.432 -4.680 15.928 1.00 98.31 90 VAL A N 1
ATOM 728 C CA . VAL A 1 90 ? -6.186 -3.446 15.645 1.00 98.31 90 VAL A CA 1
ATOM 729 C C . VAL A 1 90 ? -7.516 -3.775 14.958 1.00 98.31 90 VAL A C 1
ATOM 731 O O . VAL A 1 90 ? -8.565 -3.275 15.359 1.00 98.31 90 VAL A O 1
ATOM 734 N N . TYR A 1 91 ? -7.504 -4.650 13.948 1.00 97.69 91 TYR A N 1
ATOM 735 C CA . TYR A 1 91 ? -8.709 -5.062 13.223 1.00 97.69 91 TYR A CA 1
ATOM 736 C C . TYR A 1 91 ? -9.753 -5.728 14.134 1.00 97.69 91 TYR A C 1
ATOM 738 O O . TYR A 1 91 ? -10.953 -5.490 13.965 1.00 97.69 91 TYR A O 1
ATOM 746 N N . PHE A 1 92 ? -9.305 -6.534 15.102 1.00 97.69 92 PHE A N 1
ATOM 747 C CA . PHE A 1 92 ? -10.163 -7.204 16.083 1.00 97.69 92 PHE A CA 1
ATOM 748 C C . PHE A 1 92 ? -10.584 -6.316 17.266 1.00 97.69 92 PHE A C 1
ATOM 750 O O . PHE A 1 92 ? -11.369 -6.770 18.095 1.00 97.69 92 PHE A O 1
ATOM 757 N N . GLY A 1 93 ? -10.138 -5.056 17.318 1.00 96.75 93 GLY A N 1
ATOM 758 C CA . GLY A 1 93 ? -10.567 -4.086 18.329 1.00 96.75 93 GLY A CA 1
ATOM 759 C C . GLY A 1 93 ? -9.770 -4.136 19.632 1.00 96.75 93 GLY A C 1
ATOM 760 O O . GLY A 1 93 ? -10.290 -3.767 20.678 1.00 96.75 93 GLY A O 1
ATOM 761 N N . PHE A 1 94 ? -8.521 -4.607 19.599 1.00 97.50 94 PHE A N 1
ATOM 762 C CA . PHE A 1 94 ? -7.651 -4.600 20.782 1.00 97.50 94 PHE A CA 1
ATOM 763 C C . PHE A 1 94 ? -6.888 -3.278 20.970 1.00 97.50 94 PHE A C 1
ATOM 765 O O . PHE A 1 94 ? -6.328 -3.050 22.038 1.00 97.50 94 PHE A O 1
ATOM 772 N N . HIS A 1 95 ? -6.879 -2.403 19.956 1.00 97.25 95 HIS A N 1
ATOM 773 C CA . HIS A 1 95 ? -6.107 -1.154 19.948 1.00 97.25 95 HIS A CA 1
ATOM 774 C C . HIS A 1 95 ? -6.912 0.019 19.367 1.00 97.25 95 HIS A C 1
ATOM 776 O O . HIS A 1 95 ? -6.619 0.492 18.269 1.00 97.25 95 HIS A O 1
ATOM 782 N N . ASP A 1 96 ? -7.914 0.508 20.100 1.00 96.81 96 ASP A N 1
ATOM 783 C CA . ASP A 1 96 ? -8.821 1.573 19.629 1.00 96.81 96 ASP A CA 1
ATOM 784 C C . ASP A 1 96 ? -8.087 2.874 19.263 1.00 96.81 96 ASP A C 1
ATOM 786 O O . ASP A 1 96 ? -8.321 3.454 18.208 1.00 96.81 96 ASP A O 1
ATOM 790 N N . THR A 1 97 ? -7.124 3.310 20.082 1.00 98.06 97 THR A N 1
ATOM 791 C CA . THR A 1 97 ? -6.357 4.536 19.800 1.00 98.06 97 THR A CA 1
ATOM 792 C C . THR A 1 97 ? -5.530 4.421 18.518 1.00 98.06 97 THR A C 1
ATOM 794 O O . THR A 1 97 ? -5.463 5.368 17.737 1.00 98.06 97 THR A O 1
ATOM 797 N N . LEU A 1 98 ? -4.923 3.255 18.271 1.00 98.38 98 LEU A N 1
ATOM 798 C CA . LEU A 1 98 ? -4.161 3.012 17.045 1.00 98.38 98 LEU A CA 1
ATOM 799 C C . LEU A 1 98 ? -5.093 2.869 15.835 1.00 98.38 98 LEU A C 1
ATOM 801 O O . LEU A 1 98 ? -4.760 3.341 14.749 1.00 98.38 98 LEU A O 1
ATOM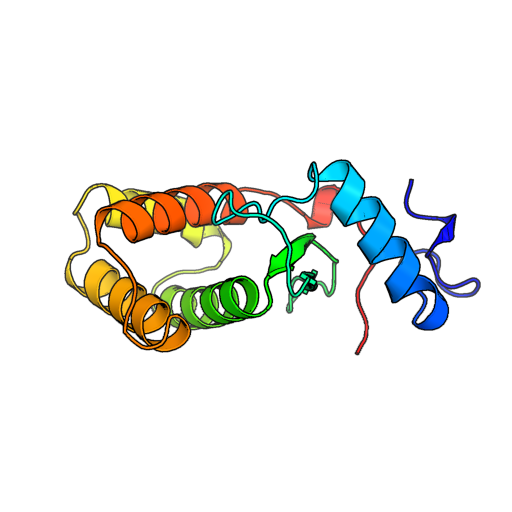 805 N N . TYR A 1 99 ? -6.271 2.263 16.016 1.00 98.56 99 TYR A N 1
ATOM 806 C CA . TYR A 1 99 ? -7.313 2.228 14.992 1.00 98.56 99 TYR A CA 1
ATOM 807 C C . TYR A 1 99 ? -7.692 3.645 14.551 1.00 98.56 99 TYR A C 1
ATOM 809 O O . TYR A 1 99 ? -7.684 3.923 13.351 1.00 98.56 99 TYR A O 1
ATOM 817 N N . ASP A 1 100 ? -7.960 4.543 15.501 1.00 98.44 100 ASP A N 1
ATOM 818 C CA . ASP A 1 100 ? -8.325 5.932 15.221 1.00 98.44 100 ASP A CA 1
ATOM 819 C C . ASP A 1 100 ? -7.193 6.696 14.522 1.00 98.44 100 ASP A C 1
ATOM 821 O O . ASP A 1 100 ? -7.448 7.433 13.568 1.00 98.44 100 ASP A O 1
ATOM 825 N N . GLU A 1 101 ? -5.935 6.509 14.935 1.00 98.56 101 GLU A N 1
ATOM 826 C CA . GLU A 1 101 ? -4.782 7.157 14.291 1.00 98.56 101 GLU A CA 1
ATOM 827 C C . GLU A 1 101 ? -4.635 6.713 12.825 1.00 98.56 101 GLU A C 1
ATOM 829 O O . GLU A 1 101 ? -4.534 7.548 11.920 1.00 98.56 101 GLU A O 1
ATOM 834 N N . LEU A 1 102 ? -4.708 5.403 12.569 1.00 98.69 102 LEU A N 1
ATOM 835 C CA . LEU A 1 102 ? -4.652 4.843 11.218 1.00 98.69 102 LEU A CA 1
ATOM 836 C C . LEU A 1 102 ? -5.868 5.269 10.376 1.00 98.69 102 LEU A C 1
ATOM 838 O O . LEU A 1 102 ? -5.724 5.591 9.193 1.00 98.69 102 LEU A O 1
ATOM 842 N N . TYR A 1 103 ? -7.066 5.299 10.969 1.00 98.62 103 TYR A N 1
ATOM 843 C CA . TYR A 1 103 ? -8.289 5.737 10.297 1.00 98.62 103 TYR A CA 1
ATOM 844 C C . TYR A 1 103 ? -8.193 7.196 9.870 1.00 98.62 103 TYR A C 1
ATOM 846 O O . TYR A 1 103 ? -8.445 7.507 8.706 1.00 98.62 103 TYR A O 1
ATOM 854 N N . ASN A 1 104 ? -7.776 8.077 10.778 1.00 98.56 104 ASN A N 1
ATOM 855 C CA . ASN A 1 104 ? -7.643 9.504 10.509 1.00 98.56 104 ASN A CA 1
ATOM 856 C C . ASN A 1 104 ? -6.593 9.785 9.427 1.00 98.56 104 ASN A C 1
ATOM 858 O O . ASN A 1 104 ? -6.868 10.561 8.512 1.00 98.56 104 ASN A O 1
ATOM 862 N N . ALA A 1 105 ? -5.446 9.098 9.454 1.00 98.50 105 ALA A N 1
ATOM 863 C CA . ALA A 1 105 ? -4.435 9.215 8.403 1.00 98.50 105 ALA A CA 1
ATOM 864 C C . ALA A 1 105 ? -4.986 8.794 7.026 1.00 98.50 105 ALA A C 1
ATOM 866 O O . ALA A 1 105 ? -4.851 9.511 6.030 1.00 98.50 105 ALA A O 1
ATOM 867 N N . ALA A 1 106 ? -5.688 7.656 6.957 1.00 98.44 106 ALA A N 1
ATOM 868 C CA . ALA A 1 106 ? -6.309 7.203 5.714 1.00 98.44 106 ALA A CA 1
ATOM 869 C C . ALA A 1 106 ? -7.432 8.143 5.237 1.00 98.44 106 ALA A C 1
ATOM 871 O O . ALA A 1 106 ? -7.575 8.381 4.034 1.00 98.44 106 ALA A O 1
ATOM 872 N N . LEU A 1 107 ? -8.223 8.684 6.165 1.00 98.31 107 LEU A N 1
ATOM 873 C CA . LEU A 1 107 ? -9.300 9.633 5.900 1.00 98.31 107 LEU A CA 1
ATOM 874 C C . LEU A 1 107 ? -8.756 10.944 5.317 1.00 98.31 107 LEU A C 1
ATOM 876 O O . LEU A 1 107 ? -9.312 11.444 4.336 1.00 98.31 107 LEU A O 1
ATOM 880 N N . GLU A 1 108 ? -7.649 11.459 5.855 1.00 98.06 108 GLU A N 1
ATOM 881 C CA . GLU A 1 108 ? -6.967 12.654 5.348 1.00 98.06 108 GLU A CA 1
ATOM 882 C C . GLU A 1 108 ? -6.506 12.453 3.897 1.00 98.06 108 GLU A C 1
ATOM 884 O O . GLU A 1 108 ? -6.846 13.249 3.020 1.00 98.06 108 GLU A O 1
ATOM 889 N N . ARG A 1 109 ? -5.844 11.328 3.589 1.00 97.25 109 ARG A N 1
ATOM 890 C CA . ARG A 1 109 ? -5.431 10.984 2.210 1.00 97.25 109 ARG A CA 1
ATOM 891 C C . ARG A 1 109 ? -6.601 10.810 1.244 1.00 97.25 109 ARG A C 1
ATOM 893 O O . ARG A 1 109 ? -6.429 10.926 0.030 1.00 97.25 109 ARG A O 1
ATOM 900 N N . ARG A 1 110 ? -7.791 10.526 1.769 1.00 95.88 110 ARG A N 1
ATOM 901 C CA . ARG A 1 110 ? -9.052 10.409 1.025 1.00 95.88 110 ARG A CA 1
ATOM 902 C C . ARG A 1 110 ? -9.869 11.707 1.031 1.00 95.88 110 ARG A C 1
ATOM 904 O O . ARG A 1 110 ? -11.030 11.676 0.626 1.00 95.88 110 ARG A O 1
ATOM 911 N N . ASN A 1 111 ? -9.296 12.832 1.464 1.00 95.62 111 ASN A N 1
ATOM 912 C CA . ASN A 1 111 ? -9.960 14.137 1.545 1.00 95.62 111 ASN A CA 1
ATOM 913 C C . ASN A 1 111 ? -11.275 14.101 2.348 1.00 95.62 111 ASN A C 1
ATOM 915 O O . ASN A 1 111 ? -12.257 14.731 1.960 1.00 95.62 111 ASN A O 1
ATOM 919 N N . GLY A 1 112 ? -11.328 13.318 3.429 1.00 95.00 112 GLY A N 1
ATOM 920 C CA . GLY A 1 112 ? -12.524 13.189 4.267 1.00 95.00 112 GLY A CA 1
ATOM 921 C C . GLY A 1 112 ? -13.567 12.183 3.766 1.00 95.00 112 GLY A C 1
ATOM 922 O O . GLY A 1 112 ? -14.584 11.986 4.426 1.00 95.00 112 GLY A O 1
ATOM 923 N N . TYR A 1 113 ? -13.332 11.505 2.637 1.00 94.31 113 TYR A N 1
ATOM 924 C CA . TYR A 1 113 ? -14.282 10.551 2.052 1.00 94.31 113 TYR A CA 1
ATOM 925 C C . TYR A 1 113 ? -13.820 9.100 2.215 1.00 94.31 113 TYR A C 1
ATOM 927 O O . TYR A 1 113 ? -13.399 8.441 1.261 1.00 94.31 113 TYR A O 1
ATOM 935 N N . LEU A 1 114 ? -13.940 8.569 3.431 1.00 96.69 114 LEU A N 1
ATOM 936 C CA . LEU A 1 114 ? -13.686 7.160 3.727 1.00 96.69 114 LEU A CA 1
ATOM 937 C C . LEU A 1 114 ? -14.759 6.625 4.675 1.00 96.69 114 LEU A C 1
ATOM 939 O O . LEU A 1 114 ? -14.957 7.152 5.759 1.00 96.69 114 LEU A O 1
ATOM 943 N N . LYS A 1 115 ? -15.474 5.578 4.255 1.00 97.06 115 LYS A N 1
ATOM 944 C CA . LYS A 1 115 ? -16.444 4.892 5.117 1.00 97.06 115 LYS A CA 1
ATOM 945 C C . LYS A 1 115 ? -15.719 3.874 5.990 1.00 97.06 115 LYS A C 1
ATOM 947 O O . LYS A 1 115 ? -14.815 3.195 5.505 1.00 97.06 115 LYS A O 1
ATOM 952 N N . GLU A 1 116 ? -16.177 3.687 7.223 1.00 95.38 116 GLU A N 1
ATOM 953 C CA . GLU A 1 116 ? -15.537 2.777 8.181 1.00 95.38 116 GLU A CA 1
ATOM 954 C C . GLU A 1 116 ? -15.387 1.341 7.644 1.00 95.38 116 GLU A C 1
ATOM 956 O O . GLU A 1 116 ? -14.311 0.757 7.718 1.00 95.38 116 GLU A O 1
ATOM 961 N N . HIS A 1 117 ? -16.417 0.773 7.010 1.00 96.19 117 HIS A N 1
ATOM 962 C CA . HIS A 1 117 ? -16.317 -0.581 6.446 1.00 96.19 117 HIS A CA 1
ATOM 963 C C . HIS A 1 117 ? -15.278 -0.688 5.314 1.00 96.19 117 HIS A C 1
ATOM 965 O O . HIS A 1 117 ? -14.625 -1.722 5.179 1.00 96.19 117 HIS A O 1
ATOM 971 N N . HIS A 1 118 ? -15.080 0.375 4.521 1.00 97.06 118 HIS A N 1
ATOM 972 C CA . HIS A 1 118 ? -13.998 0.422 3.534 1.00 97.06 118 HIS A CA 1
ATOM 973 C C . HIS A 1 118 ? -12.636 0.506 4.220 1.00 97.06 118 HIS A C 1
ATOM 975 O O . HIS A 1 118 ? -11.687 -0.127 3.766 1.00 97.06 118 HIS A O 1
ATOM 981 N N . PHE A 1 119 ? -12.532 1.252 5.321 1.00 98.19 119 PHE A N 1
ATOM 982 C CA . PHE A 1 119 ? -11.303 1.288 6.100 1.00 98.19 119 PHE A CA 1
ATOM 983 C C . PHE A 1 119 ? -10.969 -0.074 6.711 1.00 98.19 119 PHE A C 1
ATOM 985 O O . PHE A 1 119 ? -9.842 -0.529 6.570 1.00 98.19 119 PHE A O 1
ATOM 992 N N . ARG A 1 120 ? -11.943 -0.784 7.291 1.00 97.69 120 ARG A N 1
ATOM 993 C CA . ARG A 1 120 ? -11.735 -2.150 7.803 1.00 97.69 120 ARG A CA 1
ATOM 994 C C . ARG A 1 120 ? -11.226 -3.101 6.717 1.00 97.69 120 ARG A C 1
ATOM 996 O O . ARG A 1 120 ? -10.375 -3.942 6.994 1.00 97.69 120 ARG A O 1
ATOM 1003 N N . PHE A 1 121 ? -11.710 -2.957 5.481 1.00 97.81 121 PHE A N 1
ATOM 1004 C CA . PHE A 1 121 ? -11.172 -3.698 4.338 1.00 97.81 121 PHE A CA 1
ATOM 1005 C C . PHE A 1 121 ? -9.711 -3.319 4.047 1.00 97.81 121 PHE A C 1
ATOM 1007 O O . PHE A 1 121 ? -8.870 -4.208 3.964 1.00 97.81 121 PHE A O 1
ATOM 1014 N N . ILE A 1 122 ? -9.398 -2.022 3.958 1.00 98.00 122 ILE A N 1
ATOM 1015 C CA . ILE A 1 122 ? -8.030 -1.514 3.746 1.00 98.00 122 ILE A CA 1
ATOM 1016 C C . ILE A 1 122 ? -7.077 -2.020 4.835 1.00 98.00 122 ILE A C 1
ATOM 1018 O O . ILE A 1 122 ? -5.999 -2.517 4.522 1.00 98.00 122 ILE A O 1
ATOM 1022 N N . LEU A 1 123 ? -7.489 -1.948 6.101 1.00 98.12 123 LEU A N 1
ATOM 1023 C CA . LEU A 1 123 ? -6.715 -2.393 7.257 1.00 98.12 123 LEU A CA 1
ATOM 1024 C C . LEU A 1 123 ? -6.362 -3.881 7.147 1.00 98.12 123 LEU A C 1
ATOM 1026 O O . LEU A 1 123 ? -5.198 -4.260 7.263 1.00 98.12 123 LEU A O 1
ATOM 1030 N N . LYS A 1 124 ? -7.361 -4.713 6.827 1.00 98.00 124 LYS A N 1
ATOM 1031 C CA . LYS A 1 124 ? -7.169 -6.143 6.568 1.00 98.00 124 LYS A CA 1
ATOM 1032 C C . LYS A 1 124 ? -6.184 -6.385 5.420 1.00 98.00 124 LYS A C 1
ATOM 1034 O O . LYS A 1 124 ? -5.320 -7.250 5.539 1.00 98.00 124 LYS A O 1
ATOM 1039 N N . GLN A 1 125 ? -6.300 -5.648 4.315 1.00 98.19 125 GLN A N 1
ATOM 1040 C CA . GLN A 1 125 ? -5.395 -5.829 3.178 1.00 98.19 125 GLN A CA 1
ATOM 1041 C C . GLN A 1 125 ? -3.969 -5.375 3.489 1.00 98.19 125 GLN A C 1
ATOM 1043 O O . GLN A 1 125 ? -3.029 -6.034 3.054 1.00 98.19 125 GLN A O 1
ATOM 1048 N N . PHE A 1 126 ? -3.784 -4.320 4.286 1.00 98.12 126 PHE A N 1
ATOM 1049 C CA . PHE A 1 126 ? -2.456 -3.934 4.761 1.00 98.12 126 PHE A CA 1
ATOM 1050 C C . PHE A 1 126 ? -1.830 -4.992 5.672 1.00 98.12 126 PHE A C 1
ATOM 1052 O O . PHE A 1 126 ? -0.638 -5.261 5.536 1.00 98.12 126 PHE A O 1
ATOM 1059 N N . ALA A 1 127 ? -2.615 -5.654 6.528 1.00 97.56 127 ALA A N 1
ATOM 1060 C CA . ALA A 1 127 ? -2.118 -6.777 7.322 1.00 97.56 127 ALA A CA 1
ATOM 1061 C C . ALA A 1 127 ? -1.599 -7.918 6.425 1.00 97.56 127 ALA A C 1
ATOM 1063 O O . ALA A 1 127 ? -0.514 -8.445 6.655 1.00 97.56 127 ALA A O 1
ATOM 1064 N N . VAL A 1 128 ? -2.325 -8.262 5.354 1.00 96.44 128 VAL A N 1
ATOM 1065 C CA . VAL A 1 128 ? -1.867 -9.265 4.371 1.00 96.44 128 VAL A CA 1
ATOM 1066 C C . VAL A 1 128 ? -0.626 -8.782 3.624 1.00 96.44 128 VAL A C 1
ATOM 1068 O O . VAL A 1 128 ? 0.352 -9.513 3.503 1.00 96.44 128 VAL A O 1
ATOM 1071 N N . TYR A 1 129 ? -0.645 -7.545 3.144 1.00 95.88 129 TYR A N 1
ATOM 1072 C CA . TYR A 1 129 ? 0.453 -6.931 2.411 1.00 95.88 129 TYR A CA 1
ATOM 1073 C C . TYR A 1 129 ? 1.759 -6.921 3.216 1.00 95.88 129 TYR A C 1
ATOM 1075 O O . TYR A 1 129 ? 2.813 -7.272 2.688 1.00 95.88 129 TYR A O 1
ATOM 1083 N N . TYR A 1 130 ? 1.703 -6.586 4.506 1.00 95.00 130 TYR A N 1
ATOM 1084 C CA . TYR A 1 130 ? 2.884 -6.574 5.365 1.00 95.00 130 TYR A CA 1
ATOM 1085 C C . TYR A 1 130 ? 3.401 -7.964 5.736 1.00 95.00 130 TYR A C 1
ATOM 1087 O O . TYR A 1 130 ? 4.572 -8.067 6.115 1.00 95.00 130 TYR A O 1
ATOM 1095 N N . ALA A 1 131 ? 2.590 -9.012 5.561 1.00 93.44 131 ALA A N 1
ATOM 1096 C CA . ALA A 1 131 ? 3.000 -10.404 5.723 1.00 93.44 131 ALA A CA 1
ATOM 1097 C C . ALA A 1 131 ? 3.846 -10.914 4.544 1.00 93.44 131 ALA A C 1
ATOM 1099 O O . ALA A 1 131 ? 4.564 -11.906 4.680 1.00 93.44 131 ALA A O 1
ATOM 1100 N N . VAL A 1 132 ? 3.773 -10.256 3.382 1.00 89.81 132 VAL A N 1
ATOM 1101 C CA . VAL A 1 132 ? 4.495 -10.681 2.180 1.00 89.81 132 VAL A CA 1
ATOM 1102 C C . VAL A 1 132 ? 5.983 -10.336 2.291 1.00 89.81 132 VAL A C 1
ATOM 1104 O O . VAL A 1 132 ? 6.376 -9.184 2.482 1.00 89.81 132 VAL A O 1
ATOM 1107 N N . ARG A 1 133 ? 6.830 -11.352 2.103 1.00 84.75 133 ARG A N 1
ATOM 1108 C CA . ARG A 1 133 ? 8.292 -11.233 2.000 1.00 84.75 133 ARG A CA 1
ATOM 1109 C C . ARG A 1 133 ? 8.705 -10.848 0.580 1.00 84.75 133 ARG A C 1
ATOM 1111 O O . ARG A 1 133 ? 9.163 -11.688 -0.191 1.00 84.75 133 ARG A O 1
ATOM 1118 N N . PHE A 1 134 ? 8.498 -9.582 0.214 1.00 84.06 134 PHE A N 1
ATOM 1119 C CA . PHE A 1 134 ? 8.825 -9.071 -1.127 1.00 84.06 134 PHE A CA 1
ATOM 1120 C C . PHE A 1 134 ? 10.313 -9.208 -1.485 1.00 84.06 134 PHE A C 1
ATOM 1122 O O . PHE A 1 134 ? 10.650 -9.394 -2.652 1.00 84.06 134 PHE A O 1
ATOM 1129 N N . ASP A 1 135 ? 11.191 -9.196 -0.482 1.00 77.38 135 ASP A N 1
ATOM 1130 C CA . ASP A 1 135 ? 12.629 -9.454 -0.605 1.00 77.38 135 ASP A CA 1
ATOM 1131 C C . ASP A 1 135 ? 12.945 -10.859 -1.145 1.00 77.38 135 ASP A C 1
ATOM 1133 O O . ASP A 1 135 ? 13.955 -11.057 -1.811 1.00 77.38 135 ASP A O 1
ATOM 1137 N N . HIS A 1 136 ? 12.068 -11.837 -0.913 1.00 81.06 136 HIS A N 1
ATOM 1138 C CA . HIS A 1 136 ? 12.251 -13.214 -1.380 1.00 81.06 136 HIS A CA 1
ATOM 1139 C C . HIS A 1 136 ? 11.591 -13.489 -2.740 1.00 81.06 136 HIS A C 1
ATOM 1141 O O . HIS A 1 136 ? 11.767 -14.568 -3.304 1.00 81.06 136 HIS A O 1
ATOM 1147 N N . LEU A 1 137 ? 10.841 -12.526 -3.287 1.00 79.06 137 LEU A N 1
ATOM 1148 C CA . LEU A 1 137 ? 10.155 -12.664 -4.576 1.00 79.06 137 LEU A CA 1
ATOM 1149 C C . LEU A 1 137 ? 11.038 -12.257 -5.773 1.00 79.06 137 LEU A C 1
ATOM 1151 O O . LEU A 1 137 ? 10.561 -12.243 -6.906 1.00 79.06 137 LEU A O 1
ATOM 1155 N N . ASN A 1 138 ? 12.327 -11.961 -5.543 1.00 70.38 138 ASN A N 1
ATOM 1156 C CA . ASN A 1 138 ? 13.304 -11.549 -6.563 1.00 70.38 138 ASN A CA 1
ATOM 1157 C C . ASN A 1 138 ? 12.831 -10.359 -7.419 1.00 70.38 138 ASN A C 1
ATOM 1159 O O . ASN A 1 138 ? 13.087 -10.303 -8.624 1.00 70.38 138 ASN A O 1
ATOM 1163 N N . HIS A 1 139 ? 12.111 -9.412 -6.815 1.00 83.88 139 HIS A N 1
ATOM 1164 C CA . HIS A 1 139 ? 11.761 -8.162 -7.482 1.00 83.88 139 HIS A CA 1
ATOM 1165 C C . HIS A 1 139 ? 13.008 -7.304 -7.734 1.00 83.88 139 HIS A C 1
ATOM 1167 O O . HIS A 1 139 ? 14.026 -7.441 -7.060 1.00 83.88 139 HIS A O 1
ATOM 1173 N N . LEU A 1 140 ? 12.918 -6.395 -8.706 1.00 90.81 140 LEU A N 1
ATOM 1174 C CA . LEU A 1 140 ? 13.988 -5.435 -8.977 1.00 90.81 140 LEU A CA 1
ATOM 1175 C C . LEU A 1 140 ? 14.033 -4.354 -7.894 1.00 90.81 140 LEU A C 1
ATOM 1177 O O . LEU A 1 140 ? 12.995 -3.898 -7.422 1.00 90.81 140 LEU A O 1
ATOM 1181 N N . GLU A 1 141 ? 15.221 -3.868 -7.564 1.00 91.50 141 GLU 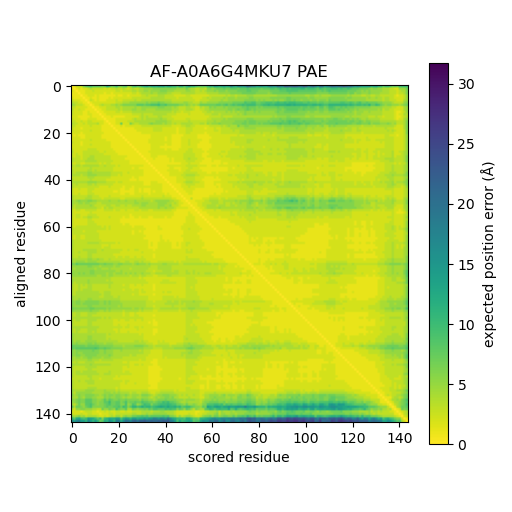A N 1
ATOM 1182 C CA . GLU A 1 141 ? 15.407 -2.680 -6.735 1.00 91.50 141 GLU A CA 1
ATOM 1183 C C . GLU A 1 141 ? 14.989 -1.414 -7.504 1.00 91.50 141 GLU A C 1
ATOM 1185 O O . GLU A 1 141 ? 15.467 -1.142 -8.613 1.00 91.50 141 GLU A O 1
ATOM 1190 N N . TYR A 1 142 ? 14.096 -0.627 -6.911 1.00 87.94 142 TYR A N 1
ATOM 1191 C CA . TYR A 1 142 ? 13.673 0.685 -7.372 1.00 87.94 142 TYR A CA 1
ATOM 1192 C C . TYR A 1 142 ? 14.715 1.743 -6.992 1.00 87.94 142 TYR A C 1
ATOM 1194 O O . TYR A 1 142 ? 15.176 1.798 -5.854 1.00 87.94 142 TYR A O 1
ATOM 1202 N N . TYR A 1 143 ? 15.070 2.617 -7.934 1.00 74.44 143 TYR A N 1
ATOM 1203 C CA . TYR A 1 143 ? 15.898 3.793 -7.661 1.00 74.44 143 TYR A CA 1
ATOM 1204 C C . TYR A 1 143 ? 15.128 5.043 -8.089 1.00 74.44 143 TYR A C 1
ATOM 1206 O O . TYR A 1 143 ? 14.582 5.072 -9.197 1.00 74.44 143 TYR A O 1
ATOM 1214 N N . ARG A 1 144 ? 15.074 6.055 -7.217 1.00 54.53 144 ARG A N 1
ATOM 1215 C CA . ARG A 1 144 ? 14.714 7.427 -7.596 1.00 54.53 144 ARG A CA 1
ATOM 1216 C C . ARG A 1 144 ? 15.973 8.207 -7.928 1.00 54.53 144 ARG A C 1
ATOM 1218 O O . ARG A 1 144 ? 16.917 8.146 -7.114 1.00 54.53 144 ARG A O 1
#

Foldseek 3Di:
DCQVQADPVDSQAGDPVSLVVVQVVLCVVVVQAAQLQRDGADQWDFAADPVPLFTAHIHHPLLSQLLVQLCVLVVVPDDLLCLLVVLVCVLVPVCVPSVVSSVVSSCVSVVNDDDPVSVSSSSNSVSVSSVDPSVVVSGHRYDD

InterPro domains:
  IPR038563 Recombination endonuclease VII superfamily [G3DSA:3.40.1800.10] (13-80)

Secondary structure (DSSP, 8-state):
--GGGB-SS-TTBBPGGGHHHHHHHHHHHTTTB-TTT-SB-SSEEEEE-TTT-BEEEEEEHHHHHHHHHHHHHHTTTS-GGGHHHHHHHHHTTS-HHHHHHHHHHHHHHTTT---HHHHHHHHHHHHHHHH--GGGTTPPBP--

Mean predicted aligned error: 3.27 Å

Radius of gyration: 15.76 Å; Cα contacts (8 Å, |Δi|>4): 181; chains: 1; bounding box: 42×27×40 Å

Organism: NCBI:txid158836

pLDDT: mean 94.23, std 6.2, range [54.53, 98.69]